Protein AF-A0A849PHW8-F1 (afdb_monomer)

Radius of gyration: 19.35 Å; Cα contacts (8 Å, |Δi|>4): 26; chains: 1; bounding box: 59×23×40 Å

pLDDT: mean 84.47, std 16.27, range [40.34, 97.62]

Sequence (80 aa):
MPEHSRPMIQEKLRSRISKKMQRIGSLRPLPADAVKRLHEEMRLLHTYHSNAIEGNTLTLSETKLVLETGITIGGKALAD

Secondary structure (DSSP, 8-state):
-------SS-HHHHHHHHHHHHHHHTTPSPPHHHHHHHHHHHHHHHHHHHHHHTT----HHHHHHHHHH-PPPTT-----

Structure (mmCIF, N/CA/C/O backbone):
data_AF-A0A849PHW8-F1
#
_entry.id   AF-A0A849PHW8-F1
#
loop_
_atom_site.group_PDB
_atom_site.id
_atom_site.type_symbol
_atom_site.label_atom_id
_atom_site.label_alt_id
_atom_site.label_comp_id
_atom_site.label_asym_id
_atom_site.label_entity_id
_atom_site.label_seq_id
_atom_site.pdbx_PDB_ins_code
_atom_site.Cartn_x
_atom_site.Cartn_y
_atom_site.Cartn_z
_atom_site.occupancy
_atom_site.B_iso_or_equiv
_atom_site.auth_seq_id
_atom_site.auth_comp_id
_atom_site.auth_asym_id
_atom_site.auth_atom_id
_atom_site.pdbx_PDB_model_num
ATOM 1 N N . MET A 1 1 ? 39.053 19.683 7.081 1.00 40.34 1 MET A N 1
ATOM 2 C CA . MET A 1 1 ? 38.547 18.301 7.219 1.00 40.34 1 MET A CA 1
ATOM 3 C C . MET A 1 1 ? 37.175 18.248 6.562 1.00 40.34 1 MET A C 1
ATOM 5 O O . MET A 1 1 ? 36.293 18.909 7.094 1.00 40.34 1 MET A O 1
ATOM 9 N N . PRO A 1 2 ? 36.967 17.607 5.400 1.00 49.78 2 PRO A N 1
ATOM 10 C CA . PRO A 1 2 ? 35.631 17.526 4.825 1.00 49.78 2 PRO A CA 1
ATOM 11 C C . PRO A 1 2 ? 34.919 16.277 5.358 1.00 49.78 2 PRO A C 1
ATOM 13 O O . PRO A 1 2 ? 35.379 15.156 5.148 1.00 49.78 2 PRO A O 1
ATOM 16 N N . GLU A 1 3 ? 33.793 16.473 6.045 1.00 55.09 3 GLU A N 1
ATOM 17 C CA . GLU A 1 3 ? 32.810 15.419 6.300 1.00 55.09 3 GLU A CA 1
ATOM 18 C C . GLU A 1 3 ? 32.349 14.845 4.957 1.00 55.09 3 GLU A C 1
ATOM 20 O O . GLU A 1 3 ? 31.639 15.485 4.184 1.00 55.09 3 GLU A O 1
ATOM 25 N N . HIS A 1 4 ? 32.776 13.628 4.638 1.00 57.34 4 HIS A N 1
ATOM 26 C CA . HIS A 1 4 ? 32.137 12.859 3.583 1.00 57.34 4 HIS A CA 1
ATOM 27 C C . HIS A 1 4 ? 30.837 12.294 4.153 1.00 57.34 4 HIS A C 1
ATOM 29 O O . HIS A 1 4 ? 30.856 11.291 4.871 1.00 57.34 4 HIS A O 1
ATOM 35 N N . SER A 1 5 ? 29.716 12.956 3.854 1.00 67.31 5 SER A N 1
ATOM 36 C CA . SER A 1 5 ? 28.367 12.475 4.159 1.00 67.31 5 SER A CA 1
ATOM 37 C C . SER A 1 5 ? 28.217 11.043 3.657 1.00 67.31 5 SER A C 1
ATOM 39 O O . SER A 1 5 ? 28.160 10.794 2.450 1.00 67.31 5 SER A O 1
ATOM 41 N N . ARG A 1 6 ? 28.187 10.075 4.581 1.00 70.19 6 ARG A N 1
ATOM 42 C CA . ARG A 1 6 ? 27.920 8.681 4.223 1.00 70.19 6 ARG A CA 1
ATOM 43 C C . ARG A 1 6 ? 26.563 8.622 3.521 1.00 70.19 6 ARG A C 1
ATOM 45 O O . ARG A 1 6 ? 25.597 9.181 4.041 1.00 70.19 6 ARG A O 1
ATOM 52 N N . PRO A 1 7 ? 26.456 7.943 2.371 1.00 70.94 7 PRO A N 1
ATOM 53 C CA . PRO A 1 7 ? 25.169 7.794 1.715 1.00 70.94 7 PRO A CA 1
ATOM 54 C C . PRO A 1 7 ? 24.197 7.068 2.658 1.00 70.94 7 PRO A C 1
ATOM 56 O O . PRO A 1 7 ? 24.497 5.973 3.134 1.00 70.94 7 PRO A O 1
ATOM 59 N N . MET A 1 8 ? 23.027 7.675 2.909 1.00 75.88 8 MET A N 1
ATOM 60 C CA . MET A 1 8 ? 21.970 7.125 3.781 1.00 75.88 8 MET A CA 1
ATOM 61 C C . MET A 1 8 ? 21.441 5.762 3.303 1.00 75.88 8 MET A C 1
ATOM 63 O O . MET A 1 8 ? 20.812 5.036 4.067 1.00 75.88 8 MET A O 1
ATOM 67 N N . ILE A 1 9 ? 21.692 5.398 2.041 1.00 82.50 9 ILE A N 1
ATOM 68 C CA . ILE A 1 9 ? 21.269 4.136 1.434 1.00 82.50 9 ILE A CA 1
ATOM 69 C C . ILE A 1 9 ? 22.464 3.496 0.725 1.00 82.50 9 ILE A C 1
ATOM 71 O O . ILE A 1 9 ? 23.128 4.130 -0.093 1.00 82.50 9 ILE A O 1
ATOM 75 N N . GLN A 1 10 ? 22.701 2.210 0.996 1.00 92.12 10 GLN A N 1
ATOM 76 C CA . GLN A 1 10 ? 23.750 1.421 0.345 1.00 92.12 10 GLN A CA 1
ATOM 77 C C . GLN A 1 10 ? 23.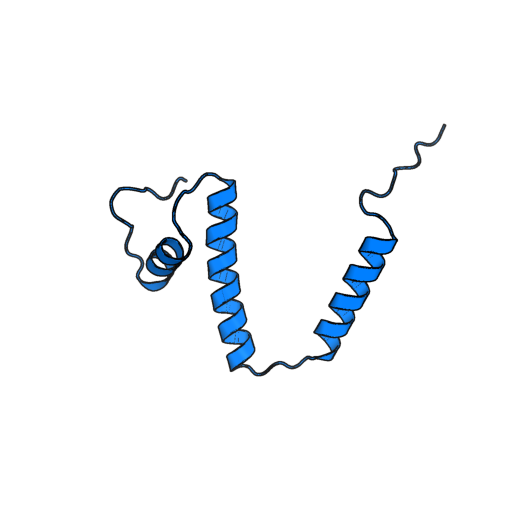560 1.381 -1.183 1.00 92.12 10 GLN A C 1
ATOM 79 O O . GLN A 1 10 ? 22.467 1.089 -1.673 1.00 92.12 10 GLN A O 1
ATOM 84 N N . GLU A 1 11 ? 24.637 1.568 -1.949 1.00 91.88 11 GLU A N 1
ATOM 85 C CA . GLU A 1 11 ? 24.582 1.620 -3.421 1.00 91.88 11 GLU A CA 1
ATOM 86 C C . GLU A 1 11 ? 24.011 0.333 -4.043 1.00 91.88 11 GLU A C 1
ATOM 88 O O . GLU A 1 11 ? 23.190 0.364 -4.962 1.00 91.88 11 GLU A O 1
ATOM 93 N N . LYS A 1 12 ? 24.334 -0.825 -3.455 1.00 93.50 12 LYS A N 1
ATOM 94 C CA . LYS A 1 12 ? 23.752 -2.117 -3.846 1.00 93.50 12 LYS A CA 1
ATOM 95 C C . LYS A 1 12 ? 22.222 -2.125 -3.733 1.00 93.50 12 LYS A C 1
ATOM 97 O O . LYS A 1 12 ? 21.551 -2.715 -4.580 1.00 93.50 12 LYS A O 1
ATOM 102 N N . LEU A 1 13 ? 21.657 -1.495 -2.699 1.00 94.19 13 LEU A N 1
ATOM 103 C CA . LEU A 1 13 ? 20.209 -1.409 -2.506 1.00 94.19 13 LEU A CA 1
ATOM 104 C C . LEU A 1 13 ? 19.574 -0.467 -3.534 1.00 94.19 13 LEU A C 1
ATOM 106 O O . LEU A 1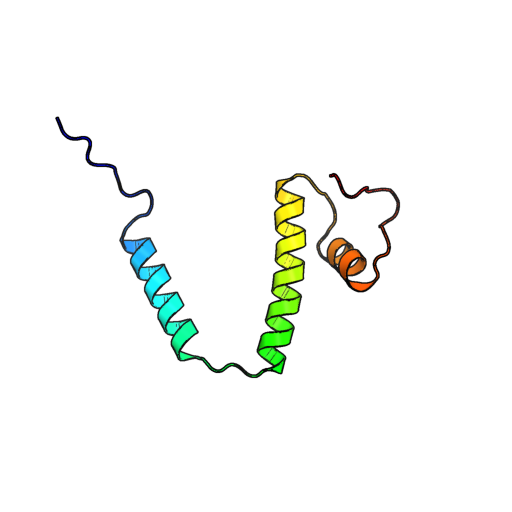 13 ? 18.578 -0.843 -4.152 1.00 94.19 13 LEU A O 1
ATOM 110 N N . ARG A 1 14 ? 20.195 0.690 -3.793 1.00 94.00 14 ARG A N 1
ATOM 111 C CA . ARG A 1 14 ? 19.750 1.633 -4.834 1.00 94.00 14 ARG A CA 1
ATOM 112 C C . ARG A 1 14 ? 19.697 0.961 -6.204 1.00 94.00 14 ARG A C 1
ATOM 114 O O . ARG A 1 14 ? 18.656 0.978 -6.852 1.00 94.00 14 ARG A O 1
ATOM 121 N N . SER A 1 15 ? 20.762 0.255 -6.588 1.00 96.19 15 SER A N 1
ATOM 122 C CA . SER A 1 15 ? 20.815 -0.498 -7.848 1.00 96.19 15 SER A CA 1
ATOM 123 C C . SER A 1 15 ? 19.691 -1.539 -7.960 1.00 96.19 15 SER A C 1
ATOM 125 O O . SER A 1 15 ? 19.058 -1.676 -9.009 1.00 96.19 15 SER A O 1
ATOM 127 N N . ARG A 1 16 ? 19.380 -2.256 -6.869 1.00 96.31 16 ARG A N 1
ATOM 128 C CA . ARG A 1 16 ? 18.273 -3.230 -6.842 1.00 96.31 16 ARG A CA 1
ATOM 129 C C . ARG A 1 16 ? 16.905 -2.568 -7.015 1.00 96.31 16 ARG A C 1
ATOM 131 O O . ARG A 1 16 ? 16.070 -3.132 -7.722 1.00 96.31 16 ARG A O 1
ATOM 138 N N . ILE A 1 17 ? 16.676 -1.415 -6.387 1.00 96.31 17 ILE A N 1
ATOM 139 C CA . ILE A 1 17 ? 15.430 -0.649 -6.531 1.00 96.31 17 ILE A CA 1
ATOM 140 C C . ILE A 1 17 ? 15.280 -0.186 -7.982 1.00 96.31 17 ILE A C 1
ATOM 142 O O . ILE A 1 17 ? 14.263 -0.486 -8.605 1.00 96.31 17 ILE A O 1
ATOM 146 N N . SER A 1 18 ? 16.314 0.429 -8.562 1.00 96.75 18 SER A N 1
ATOM 147 C CA . SER A 1 18 ? 16.286 0.903 -9.951 1.00 96.75 18 SER A CA 1
ATOM 148 C C . SER A 1 18 ? 16.000 -0.222 -10.949 1.00 96.75 18 SER A C 1
ATOM 150 O O . SER A 1 18 ? 15.154 -0.064 -11.827 1.00 96.75 18 SER A O 1
ATOM 152 N N . LYS A 1 19 ? 16.621 -1.399 -10.776 1.00 97.62 19 LYS A N 1
ATOM 153 C CA . LYS A 1 19 ? 16.351 -2.578 -11.621 1.00 97.62 19 LYS A CA 1
ATOM 154 C C . LYS A 1 19 ? 14.895 -3.045 -11.532 1.00 97.62 19 LYS A C 1
ATOM 156 O O . LYS A 1 19 ? 14.298 -3.402 -12.545 1.00 97.62 19 LYS A O 1
ATOM 161 N N . LYS A 1 20 ? 14.304 -3.047 -10.331 1.00 97.38 20 LYS A N 1
ATOM 162 C CA . LYS A 1 20 ? 12.888 -3.405 -10.140 1.00 97.38 20 LYS A CA 1
ATOM 163 C C . LYS A 1 20 ? 11.959 -2.371 -10.771 1.00 97.38 20 LYS A C 1
ATOM 165 O O . LYS A 1 20 ? 11.017 -2.761 -11.452 1.00 97.38 20 LYS A O 1
ATOM 170 N N . MET A 1 21 ? 12.259 -1.085 -10.602 1.00 96.62 21 MET A N 1
ATOM 171 C CA . MET A 1 21 ? 11.494 0.006 -11.209 1.00 96.62 21 MET A CA 1
ATOM 172 C C . MET A 1 21 ? 11.509 -0.075 -12.736 1.00 96.62 21 MET A C 1
ATOM 174 O O . MET A 1 21 ? 10.452 0.011 -13.355 1.00 96.62 21 MET A O 1
ATOM 178 N N . GLN A 1 22 ? 12.674 -0.328 -13.340 1.00 97.50 22 GLN A N 1
ATOM 179 C CA . GLN A 1 22 ? 12.794 -0.512 -14.787 1.00 97.50 22 GLN A CA 1
ATOM 180 C C . GLN A 1 22 ? 11.965 -1.706 -15.277 1.00 97.50 22 GLN A C 1
ATOM 182 O O . GLN A 1 22 ? 11.224 -1.577 -16.248 1.00 97.50 22 GLN A O 1
ATOM 187 N N . ARG A 1 23 ? 12.029 -2.844 -14.571 1.00 96.44 23 ARG A N 1
ATOM 188 C CA . ARG A 1 23 ? 11.240 -4.040 -14.903 1.00 96.44 23 ARG A CA 1
ATOM 189 C C . ARG A 1 23 ? 9.732 -3.805 -14.798 1.00 96.44 23 ARG A C 1
ATOM 191 O O . ARG A 1 23 ? 8.986 -4.313 -15.621 1.00 96.44 23 ARG A O 1
ATOM 198 N N . ILE A 1 24 ? 9.265 -3.062 -13.796 1.00 93.44 24 ILE A N 1
ATOM 199 C CA . ILE A 1 24 ? 7.843 -2.695 -13.688 1.00 93.44 24 ILE A CA 1
ATOM 200 C C . ILE A 1 24 ? 7.458 -1.746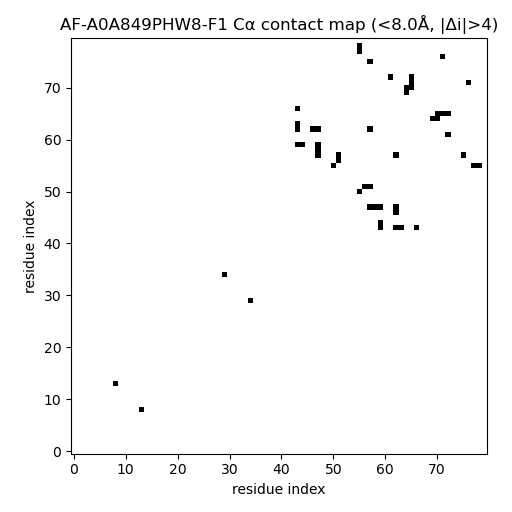 -14.830 1.00 93.44 24 ILE A C 1
ATOM 202 O O . ILE A 1 24 ? 6.405 -1.910 -15.440 1.00 93.44 24 ILE A O 1
ATOM 206 N N . GLY A 1 25 ? 8.322 -0.776 -15.144 1.00 94.31 25 GLY A N 1
ATOM 207 C CA . GLY A 1 25 ? 8.118 0.164 -16.244 1.00 94.31 25 GLY A CA 1
ATOM 208 C C . GLY A 1 25 ? 7.966 -0.528 -17.598 1.00 94.31 25 GLY A C 1
ATOM 209 O O . GLY A 1 25 ? 7.073 -0.164 -18.358 1.00 94.31 25 GLY A O 1
ATOM 210 N N . SER A 1 26 ? 8.762 -1.568 -17.869 1.00 96.44 26 SER A N 1
ATOM 211 C CA . SER A 1 26 ? 8.698 -2.327 -19.125 1.00 96.44 26 SER A CA 1
ATOM 212 C C . SER A 1 26 ? 7.442 -3.189 -19.289 1.00 96.44 26 SER A C 1
ATOM 214 O O . SER A 1 26 ? 7.220 -3.715 -20.371 1.00 96.44 26 SER A O 1
ATOM 216 N N . LEU A 1 27 ? 6.639 -3.373 -18.235 1.00 92.81 27 LEU A N 1
ATOM 217 C CA . LEU A 1 27 ? 5.388 -4.144 -18.285 1.00 92.81 27 LEU A CA 1
ATOM 218 C C . LEU A 1 27 ? 4.164 -3.273 -18.606 1.00 92.81 27 LEU A C 1
ATOM 220 O O . LEU A 1 27 ? 3.040 -3.764 -18.593 1.00 92.81 27 LEU A O 1
ATOM 224 N N . ARG A 1 28 ? 4.358 -1.974 -18.852 1.00 92.69 28 ARG A N 1
ATOM 225 C CA . ARG A 1 28 ? 3.284 -1.045 -19.218 1.00 92.69 28 ARG A CA 1
ATOM 226 C C . ARG A 1 28 ? 3.025 -1.065 -20.739 1.00 92.69 28 ARG A C 1
ATOM 228 O O . ARG A 1 28 ? 3.976 -1.267 -21.491 1.00 92.69 28 ARG A O 1
ATOM 235 N N . PRO A 1 29 ? 1.792 -0.772 -21.201 1.00 93.50 29 PRO A N 1
ATOM 236 C CA . PRO A 1 29 ? 0.612 -0.449 -20.398 1.00 93.50 29 PRO A CA 1
ATOM 237 C C . PRO A 1 29 ? 0.006 -1.694 -19.739 1.00 93.50 29 PRO A C 1
ATOM 239 O O . PRO A 1 29 ? -0.028 -2.773 -20.322 1.00 93.50 29 PRO A O 1
ATOM 242 N N . LEU A 1 30 ? -0.479 -1.527 -18.510 1.00 92.50 30 LEU A N 1
ATOM 243 C CA . LEU A 1 30 ? -1.236 -2.566 -17.817 1.00 92.50 30 LEU A CA 1
ATOM 244 C C . LEU A 1 30 ? -2.716 -2.492 -18.231 1.00 92.50 30 LEU A C 1
ATOM 246 O O . LEU A 1 30 ? -3.190 -1.398 -18.551 1.00 92.50 30 LEU A O 1
ATOM 250 N N . PRO A 1 31 ? -3.459 -3.612 -18.184 1.00 95.62 31 PRO A N 1
ATOM 251 C CA . PRO A 1 31 ? -4.905 -3.607 -18.385 1.00 95.62 31 PRO A CA 1
ATOM 252 C C . PRO A 1 31 ? -5.610 -2.606 -17.457 1.00 95.62 31 PRO A C 1
ATOM 254 O O . PRO A 1 31 ? -5.265 -2.489 -16.279 1.00 95.62 31 PRO A O 1
ATOM 257 N N . ALA A 1 32 ? -6.582 -1.858 -17.983 1.00 95.25 32 ALA A N 1
ATOM 258 C CA . ALA A 1 32 ? -7.225 -0.762 -17.252 1.00 95.25 32 ALA A CA 1
ATOM 259 C C . ALA A 1 32 ? -7.974 -1.236 -15.993 1.00 95.25 32 ALA A C 1
ATOM 261 O O . ALA A 1 32 ? -7.960 -0.563 -14.963 1.00 95.25 32 ALA A O 1
ATOM 262 N N . ASP A 1 33 ? -8.587 -2.415 -16.059 1.00 96.88 33 ASP A N 1
ATOM 263 C CA . ASP A 1 33 ? -9.226 -3.098 -14.935 1.00 96.88 33 ASP A CA 1
ATOM 264 C C . ASP A 1 33 ? -8.210 -3.486 -13.852 1.00 96.88 33 ASP A C 1
ATOM 266 O O . ASP A 1 33 ? -8.449 -3.253 -12.666 1.00 96.88 33 ASP A O 1
ATOM 270 N N . ALA A 1 34 ? -7.042 -4.000 -14.248 1.00 94.75 34 ALA A N 1
ATOM 271 C CA . ALA A 1 34 ? -5.958 -4.312 -13.325 1.00 94.75 34 ALA A CA 1
ATOM 272 C C . ALA A 1 34 ? -5.424 -3.044 -12.641 1.00 94.75 34 ALA A C 1
ATOM 274 O O . ALA A 1 34 ? -5.235 -3.037 -11.427 1.00 94.75 34 ALA A O 1
ATOM 275 N N . VAL A 1 35 ? -5.238 -1.951 -13.391 1.00 95.06 35 VAL A N 1
ATOM 276 C CA . VAL A 1 35 ? -4.824 -0.652 -12.832 1.00 95.06 35 VAL A CA 1
ATOM 277 C C . VAL A 1 35 ? -5.855 -0.127 -11.837 1.00 95.06 35 VAL A C 1
ATOM 279 O O . VAL A 1 35 ? -5.477 0.321 -10.756 1.00 95.06 35 VAL A O 1
ATOM 282 N N . LYS A 1 36 ? -7.148 -0.210 -12.169 1.00 96.00 36 LYS A N 1
ATOM 283 C CA . LYS A 1 36 ? -8.232 0.215 -11.277 1.00 96.00 36 LYS A CA 1
ATOM 284 C C . LYS A 1 36 ? -8.216 -0.572 -9.963 1.00 96.00 36 LYS A C 1
ATOM 286 O O . LYS A 1 36 ? -8.194 0.038 -8.899 1.00 96.00 36 LYS A O 1
ATOM 291 N N . ARG A 1 37 ? -8.141 -1.906 -10.036 1.00 95.94 37 ARG A N 1
ATOM 292 C CA . ARG A 1 37 ? -8.084 -2.779 -8.850 1.00 95.94 37 ARG A CA 1
ATOM 293 C C . ARG A 1 37 ? -6.855 -2.500 -7.984 1.00 95.94 37 ARG A C 1
ATOM 295 O O . ARG A 1 37 ? -6.986 -2.393 -6.770 1.00 95.94 37 ARG A O 1
ATOM 302 N N . LEU A 1 38 ? -5.682 -2.335 -8.602 1.00 95.38 38 LEU A N 1
ATOM 303 C CA . LEU A 1 38 ? -4.451 -1.987 -7.885 1.00 95.38 38 LEU A CA 1
ATOM 304 C C . LEU A 1 38 ? -4.569 -0.633 -7.182 1.00 95.38 38 LEU A C 1
ATOM 306 O O . LEU A 1 38 ? -4.106 -0.494 -6.056 1.00 95.38 38 LEU A O 1
ATOM 310 N N . HIS A 1 39 ? -5.193 0.361 -7.816 1.00 95.31 39 HIS A N 1
ATOM 311 C CA . HIS A 1 39 ? -5.411 1.666 -7.195 1.00 95.31 39 HIS A CA 1
ATOM 312 C C . HIS A 1 39 ? -6.315 1.541 -5.961 1.00 95.31 39 HIS A C 1
ATOM 314 O O . HIS A 1 39 ? -5.960 2.036 -4.893 1.00 95.31 39 HIS A O 1
ATOM 320 N N . GLU A 1 40 ? -7.455 0.861 -6.085 1.00 94.56 40 GLU A N 1
ATOM 321 C CA . GLU A 1 40 ? -8.391 0.642 -4.973 1.00 94.56 40 GLU A CA 1
ATOM 322 C C . GLU A 1 40 ? -7.709 -0.072 -3.794 1.00 94.56 40 GLU A C 1
ATOM 324 O O . GLU A 1 40 ? -7.816 0.373 -2.650 1.00 94.56 40 GLU A O 1
ATOM 329 N N . GLU A 1 41 ? -6.929 -1.118 -4.074 1.00 95.56 41 GLU A N 1
ATOM 330 C CA . GLU A 1 41 ? -6.161 -1.852 -3.066 1.00 95.56 41 GLU A CA 1
ATOM 331 C C . GLU A 1 41 ? -5.075 -0.984 -2.412 1.00 95.56 41 GLU A C 1
ATOM 333 O O . GLU A 1 41 ? -4.967 -0.943 -1.185 1.00 95.56 41 GLU A O 1
ATOM 338 N N . MET A 1 42 ? -4.301 -0.235 -3.204 1.00 96.38 42 MET A N 1
ATOM 339 C CA . MET A 1 42 ? -3.271 0.665 -2.679 1.00 96.38 42 MET A CA 1
ATOM 340 C C . MET A 1 42 ? -3.863 1.777 -1.818 1.00 96.38 42 MET A C 1
ATOM 342 O O . MET A 1 42 ? -3.265 2.132 -0.806 1.00 96.38 42 MET A O 1
ATOM 346 N N . ARG A 1 43 ? -5.034 2.312 -2.184 1.00 94.50 43 ARG A N 1
ATOM 347 C CA . ARG A 1 43 ? -5.734 3.324 -1.386 1.00 94.50 43 ARG A CA 1
ATOM 348 C C . ARG A 1 43 ? -6.121 2.766 -0.019 1.00 94.50 43 ARG A C 1
ATOM 350 O O . ARG A 1 43 ? -5.835 3.403 0.989 1.00 94.50 43 ARG A O 1
ATOM 357 N N . LEU A 1 44 ? -6.712 1.571 0.012 1.00 94.25 44 LEU A N 1
ATOM 358 C CA . LEU A 1 44 ? -7.079 0.893 1.254 1.00 94.25 44 LEU A CA 1
ATOM 359 C C . LEU A 1 44 ? -5.854 0.639 2.145 1.00 94.25 44 LEU A C 1
ATOM 361 O O . LEU A 1 44 ? -5.855 1.008 3.319 1.00 94.25 44 LEU A O 1
ATOM 365 N N . LEU A 1 45 ? -4.803 0.036 1.583 1.00 95.94 45 LEU A N 1
ATOM 366 C CA . LEU A 1 45 ? -3.580 -0.274 2.325 1.00 95.94 45 LEU A CA 1
ATOM 367 C C . LEU A 1 45 ? -2.886 0.992 2.831 1.00 95.94 45 LEU A C 1
ATOM 369 O O . LEU A 1 45 ? -2.379 0.998 3.949 1.00 95.94 45 LEU A O 1
ATOM 373 N N . HIS A 1 46 ? -2.881 2.067 2.040 1.00 94.38 46 HIS A N 1
ATOM 374 C CA . HIS A 1 46 ? -2.300 3.338 2.452 1.00 94.38 46 HIS A CA 1
ATOM 375 C C . HIS A 1 46 ? -3.041 3.932 3.651 1.00 94.38 46 HIS A C 1
ATOM 377 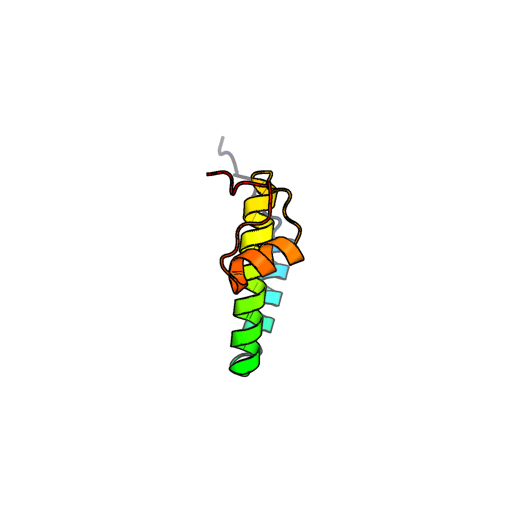O O . HIS A 1 46 ? -2.399 4.261 4.642 1.00 94.38 46 HIS A O 1
ATOM 383 N N . THR A 1 47 ? -4.375 4.006 3.607 1.00 91.81 47 THR A N 1
ATOM 384 C CA . THR A 1 47 ? -5.172 4.501 4.739 1.00 91.81 47 THR A CA 1
ATOM 385 C C . THR A 1 47 ? -4.967 3.647 5.987 1.00 91.81 47 THR A C 1
ATOM 387 O O . THR A 1 47 ? -4.742 4.186 7.066 1.00 91.81 47 THR A O 1
ATOM 390 N N . TYR A 1 48 ? -4.994 2.320 5.849 1.00 94.50 48 TYR A N 1
ATOM 391 C CA . TYR A 1 48 ? -4.765 1.415 6.97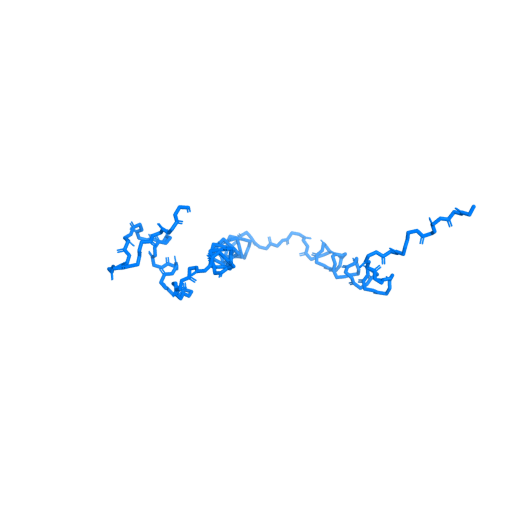4 1.00 94.50 48 TYR A CA 1
ATOM 392 C C . TYR A 1 48 ? -3.377 1.621 7.599 1.00 94.50 48 TYR A C 1
ATOM 394 O O . TYR A 1 48 ? -3.267 1.812 8.807 1.00 94.50 48 TYR A O 1
ATOM 402 N N . HIS A 1 49 ? -2.313 1.614 6.789 1.00 94.56 49 HIS A N 1
ATOM 403 C CA . HIS A 1 49 ? -0.947 1.702 7.299 1.00 94.56 49 HIS A CA 1
ATOM 404 C C . HIS A 1 49 ? -0.599 3.079 7.866 1.00 94.56 49 HIS A C 1
ATOM 406 O O . HIS A 1 49 ? 0.055 3.129 8.904 1.00 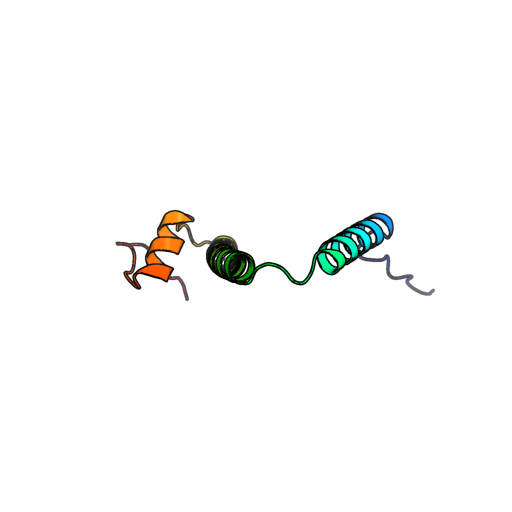94.56 49 HIS A O 1
ATOM 412 N N . SER A 1 50 ? -1.031 4.171 7.229 1.00 93.00 50 SER A N 1
ATOM 413 C CA . SER A 1 50 ? -0.784 5.527 7.741 1.00 93.00 50 SER A CA 1
ATOM 414 C C . SER A 1 50 ? -1.445 5.714 9.106 1.00 93.00 50 SER A C 1
ATOM 416 O O . SER A 1 50 ? -0.767 6.036 10.077 1.00 93.00 50 SER A O 1
ATOM 418 N N . ASN A 1 51 ? -2.725 5.357 9.221 1.00 88.88 51 ASN A N 1
ATOM 419 C CA . ASN A 1 51 ? -3.448 5.483 10.482 1.00 88.88 51 ASN A CA 1
ATOM 420 C C . ASN A 1 51 ? -2.881 4.532 11.554 1.00 88.88 51 ASN A C 1
ATOM 422 O O . ASN A 1 51 ? -2.839 4.881 12.730 1.00 88.88 51 ASN A O 1
ATOM 426 N N . ALA A 1 52 ? -2.424 3.332 11.180 1.00 92.81 52 ALA A N 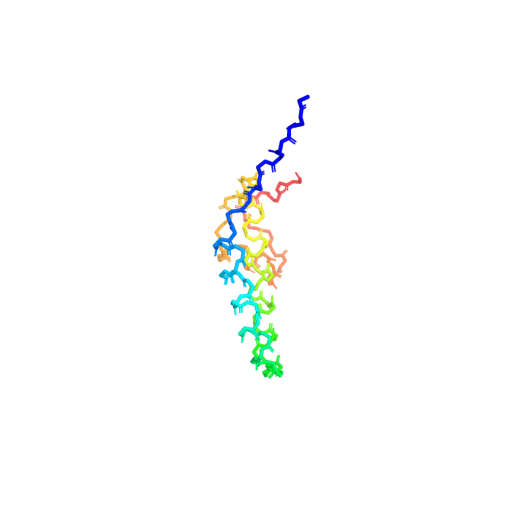1
ATOM 427 C CA . ALA A 1 52 ? -1.798 2.400 12.121 1.00 92.81 52 ALA A CA 1
ATOM 428 C C . ALA A 1 52 ? -0.469 2.932 12.688 1.00 92.81 52 ALA A C 1
ATOM 430 O O . ALA A 1 52 ? -0.177 2.698 13.860 1.00 92.81 52 ALA A O 1
ATOM 431 N N . ILE A 1 53 ? 0.323 3.664 11.891 1.00 94.00 53 ILE A N 1
ATOM 432 C CA . ILE A 1 53 ? 1.543 4.344 12.367 1.00 94.00 53 ILE A CA 1
ATOM 433 C C . ILE A 1 53 ? 1.195 5.407 13.417 1.00 94.00 53 ILE A C 1
ATOM 435 O O . ILE A 1 53 ? 1.919 5.561 14.397 1.00 94.00 53 ILE A O 1
ATOM 439 N N . GLU A 1 54 ? 0.068 6.090 13.237 1.00 91.19 54 GLU A N 1
ATOM 440 C CA . GLU A 1 54 ? -0.465 7.098 14.162 1.00 91.19 54 GLU A CA 1
ATOM 441 C C . GLU A 1 54 ? -1.163 6.482 15.393 1.00 91.19 54 GLU A C 1
ATOM 443 O O . GLU A 1 54 ? -1.561 7.196 16.309 1.00 91.19 54 GLU A O 1
ATOM 448 N N . GLY A 1 55 ? -1.272 5.148 15.460 1.00 89.69 55 GLY A N 1
ATOM 449 C CA . GLY A 1 55 ? -1.828 4.420 16.606 1.00 89.69 55 GLY A CA 1
ATOM 450 C C . GLY A 1 55 ? -3.285 3.980 16.451 1.00 89.69 55 GLY A C 1
ATOM 451 O O . GLY A 1 55 ? -3.884 3.484 17.408 1.00 89.69 55 GLY A O 1
ATOM 452 N N . ASN A 1 56 ? -3.871 4.110 15.260 1.00 88.94 56 ASN A N 1
ATOM 453 C CA . ASN A 1 56 ? -5.197 3.574 14.976 1.00 88.94 56 ASN A CA 1
ATOM 454 C C . ASN A 1 56 ? -5.193 2.032 15.041 1.00 88.94 56 ASN A C 1
ATOM 456 O O . ASN A 1 56 ? -4.274 1.364 14.568 1.00 88.94 56 ASN A O 1
ATOM 460 N N . THR A 1 57 ? -6.250 1.460 15.619 1.00 90.81 57 THR A N 1
ATOM 461 C CA . THR A 1 57 ? -6.399 0.014 15.858 1.00 90.81 57 THR A CA 1
ATOM 462 C C . THR A 1 57 ? -7.476 -0.640 14.996 1.00 90.81 57 THR A C 1
ATOM 464 O O . THR A 1 57 ? -7.870 -1.778 15.272 1.00 90.81 57 THR A O 1
ATOM 467 N N . LEU A 1 58 ? -8.013 0.072 14.001 1.00 90.12 58 LEU A N 1
ATOM 468 C CA . LEU A 1 58 ? -8.873 -0.537 12.993 1.00 90.12 58 LEU A CA 1
ATOM 469 C C . LEU A 1 58 ? -8.077 -1.601 12.242 1.00 90.12 58 LEU A C 1
ATOM 471 O O . LEU A 1 58 ? -6.935 -1.380 11.858 1.00 90.12 58 LEU A O 1
ATOM 475 N N . THR A 1 59 ? -8.685 -2.758 12.032 1.00 92.88 59 THR A N 1
ATOM 476 C CA . THR A 1 59 ? -8.184 -3.809 11.149 1.00 92.88 59 THR A CA 1
ATOM 477 C C . THR A 1 59 ? -8.361 -3.412 9.684 1.00 92.88 59 THR A C 1
ATOM 479 O O . THR A 1 59 ? -9.165 -2.543 9.355 1.00 92.88 59 THR A O 1
ATOM 482 N N . LEU A 1 60 ? -7.675 -4.103 8.769 1.00 92.19 60 LEU A N 1
ATOM 483 C CA . LEU A 1 60 ? -7.807 -3.842 7.333 1.00 92.19 60 LEU A CA 1
ATOM 484 C C . LEU A 1 60 ? -9.263 -3.954 6.841 1.00 92.19 60 LEU A C 1
ATOM 486 O O . LEU A 1 60 ? -9.709 -3.135 6.040 1.00 92.19 60 LEU A O 1
ATOM 490 N N . SER A 1 61 ? -10.016 -4.940 7.339 1.00 91.00 61 SER A N 1
ATOM 491 C CA . SER A 1 61 ? -11.433 -5.129 7.000 1.00 91.00 61 SER A CA 1
ATOM 492 C C . SER A 1 61 ? -12.311 -3.998 7.534 1.00 91.00 61 SER A C 1
ATOM 494 O O . SER A 1 61 ? -13.218 -3.547 6.842 1.00 91.00 61 SER A O 1
ATOM 496 N N . GLU A 1 62 ? -12.025 -3.516 8.743 1.00 89.62 62 GLU A N 1
ATOM 497 C CA . GLU A 1 62 ? -12.715 -2.373 9.343 1.00 89.62 62 GLU A CA 1
ATOM 498 C C . GLU A 1 62 ? -12.407 -1.076 8.576 1.00 89.62 62 GLU A C 1
ATOM 500 O O . GLU A 1 62 ? -13.322 -0.338 8.223 1.00 89.62 62 GLU A O 1
ATOM 505 N N . THR A 1 63 ? -11.142 -0.829 8.217 1.00 90.56 63 THR A N 1
ATOM 506 C CA . THR A 1 63 ? -10.755 0.300 7.354 1.00 90.56 63 THR A CA 1
ATOM 507 C C . THR A 1 63 ? -11.450 0.230 5.997 1.00 90.56 63 THR A C 1
ATOM 509 O O . THR A 1 63 ? -11.942 1.243 5.501 1.00 90.56 63 THR A O 1
ATOM 512 N N . LYS A 1 64 ? -11.534 -0.966 5.404 1.00 91.12 64 LYS A N 1
ATOM 513 C CA . LYS A 1 64 ? -12.241 -1.183 4.140 1.00 91.12 64 LYS A CA 1
ATOM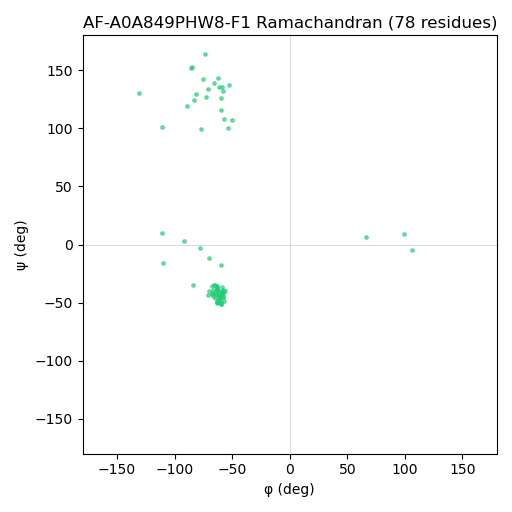 514 C C . LYS A 1 64 ? -13.723 -0.848 4.263 1.00 91.12 64 LYS A C 1
ATOM 516 O O . LYS A 1 64 ? -14.236 -0.103 3.434 1.00 91.12 64 LYS A O 1
ATOM 521 N N . LEU A 1 65 ? -14.379 -1.334 5.315 1.00 89.75 65 LEU A N 1
ATOM 522 C CA . LEU A 1 65 ? -15.789 -1.055 5.573 1.00 89.75 65 LEU A CA 1
ATOM 523 C C . LEU A 1 65 ? -16.051 0.452 5.701 1.00 89.75 65 LEU A C 1
ATOM 525 O O . LEU A 1 65 ? -16.985 0.960 5.082 1.00 89.75 65 LEU A O 1
ATOM 529 N N . VAL A 1 66 ? -15.204 1.173 6.443 1.00 86.94 66 VAL A N 1
ATOM 530 C CA . VAL A 1 66 ? -15.299 2.635 6.593 1.00 86.94 66 VAL A CA 1
ATOM 531 C C . VAL A 1 66 ? -15.155 3.343 5.243 1.00 86.94 66 VAL A C 1
ATOM 533 O O . VAL A 1 66 ? -15.957 4.219 4.928 1.00 86.94 66 VAL A O 1
ATOM 536 N N . LEU A 1 67 ? -14.174 2.953 4.421 1.00 86.56 67 LEU A N 1
ATOM 537 C CA . LEU A 1 67 ? -13.942 3.562 3.106 1.00 86.56 67 LEU A CA 1
ATOM 538 C C . LEU A 1 67 ? -15.066 3.278 2.095 1.00 86.56 67 LEU A C 1
ATOM 540 O O . LEU A 1 67 ? -15.361 4.139 1.269 1.00 86.56 67 LEU A O 1
ATOM 544 N N . GLU A 1 68 ? -15.671 2.090 2.135 1.00 84.94 68 GLU A N 1
ATOM 545 C CA . GLU A 1 68 ? -16.709 1.677 1.179 1.00 84.94 68 GLU A CA 1
ATOM 546 C C . GLU A 1 68 ? -18.109 2.171 1.557 1.00 84.94 68 GLU A C 1
ATOM 548 O O . GLU A 1 68 ? -18.907 2.479 0.675 1.00 84.94 68 GLU A O 1
ATOM 553 N N . THR A 1 69 ? -18.423 2.243 2.853 1.00 77.25 69 THR A N 1
ATOM 554 C CA . THR A 1 69 ? -19.790 2.524 3.329 1.00 77.25 69 THR A CA 1
ATOM 555 C C . THR A 1 69 ? -19.947 3.893 3.981 1.00 77.25 69 THR A C 1
ATOM 557 O O . THR A 1 69 ? -21.073 4.351 4.160 1.00 77.25 69 THR A O 1
ATOM 560 N N . GLY A 1 70 ? -18.845 4.549 4.361 1.00 65.00 70 GLY A N 1
ATOM 561 C CA . GLY A 1 70 ? -18.876 5.794 5.132 1.00 65.00 70 GLY A CA 1
ATOM 562 C C . GLY A 1 70 ? -19.422 5.636 6.558 1.00 65.00 70 GLY A C 1
ATOM 563 O O . GLY A 1 70 ? -19.606 6.635 7.249 1.00 65.00 70 GLY A O 1
ATOM 564 N N . ILE A 1 71 ? -19.693 4.406 7.011 1.00 59.44 71 ILE A N 1
ATOM 565 C CA . ILE A 1 71 ? -20.207 4.121 8.353 1.00 59.44 71 ILE A CA 1
ATOM 566 C C . ILE A 1 71 ? -19.025 4.074 9.324 1.00 59.44 71 ILE A C 1
ATOM 568 O O . ILE A 1 71 ? -18.080 3.307 9.139 1.00 59.44 71 ILE A O 1
ATOM 572 N N . THR A 1 72 ? -19.074 4.892 10.374 1.00 57.56 72 THR A N 1
ATOM 573 C CA . THR A 1 72 ? -18.110 4.845 11.477 1.00 57.56 72 THR A CA 1
ATOM 574 C C . THR A 1 72 ? -18.336 3.582 12.314 1.00 57.56 72 THR A C 1
ATOM 576 O O . THR A 1 72 ? -19.465 3.217 12.639 1.00 57.56 72 THR A O 1
ATOM 579 N N . ILE A 1 73 ? -17.258 2.869 12.646 1.00 57.75 73 ILE A N 1
ATOM 580 C CA . ILE A 1 73 ? -17.345 1.598 13.378 1.00 57.75 73 ILE A CA 1
ATOM 581 C C . ILE A 1 73 ? -17.499 1.880 14.874 1.00 57.75 73 ILE A C 1
ATOM 583 O O . ILE A 1 73 ? -16.754 2.668 15.458 1.00 57.75 73 ILE A O 1
ATOM 587 N N . GLY A 1 74 ? -18.500 1.237 15.481 1.00 51.53 74 GLY A N 1
ATOM 588 C CA . GLY A 1 74 ? -19.016 1.529 16.817 1.00 51.53 74 GLY A CA 1
ATOM 589 C C . GLY A 1 74 ? -17.958 1.544 17.921 1.00 51.53 74 GLY A C 1
ATOM 590 O O . GLY A 1 74 ? -17.590 0.502 18.455 1.00 51.53 74 GLY A O 1
ATOM 591 N N . GLY A 1 75 ? -17.534 2.749 18.305 1.00 51.56 75 GLY A N 1
ATOM 592 C CA . GLY A 1 75 ? -16.738 3.007 19.509 1.00 51.56 75 GLY A CA 1
ATOM 593 C C . GLY A 1 75 ? -15.258 3.323 19.284 1.00 51.56 75 GLY A C 1
ATOM 594 O O . GLY A 1 75 ? -14.584 3.677 20.246 1.00 51.56 75 GLY A O 1
ATOM 595 N N . LYS A 1 76 ? -14.743 3.252 18.049 1.00 53.84 76 LYS A N 1
ATOM 596 C CA . LYS A 1 76 ? -13.381 3.705 17.716 1.00 53.84 76 LYS A CA 1
ATOM 597 C C . LYS A 1 76 ? -13.477 4.957 16.850 1.00 53.84 76 LYS A C 1
ATOM 599 O O . LYS A 1 76 ? -13.784 4.873 15.664 1.00 53.84 76 LYS A O 1
ATOM 604 N N . ALA A 1 77 ? -13.270 6.119 17.464 1.00 49.72 77 ALA A N 1
ATOM 605 C CA . ALA A 1 77 ? -13.212 7.378 16.733 1.00 49.72 77 ALA A CA 1
ATOM 606 C C . ALA A 1 77 ? -12.034 7.362 15.745 1.00 49.72 77 ALA A C 1
ATOM 608 O O . ALA A 1 77 ? -10.972 6.809 16.045 1.00 49.72 77 ALA A O 1
ATOM 609 N N . LEU A 1 78 ?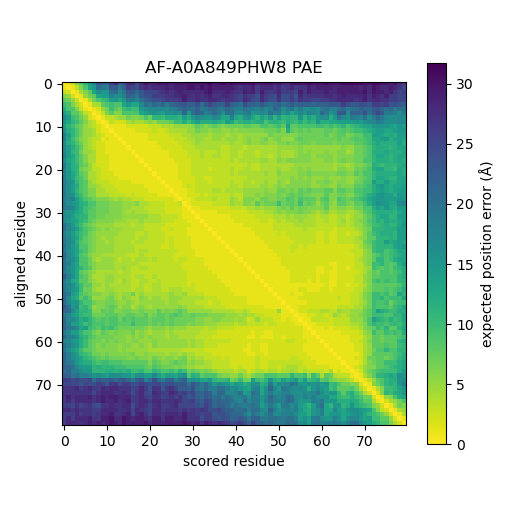 -12.227 7.974 14.574 1.00 52.97 78 LEU A N 1
ATOM 610 C CA . LEU A 1 78 ? -11.105 8.471 13.782 1.00 52.97 78 LEU A CA 1
ATOM 611 C C . LEU A 1 78 ? -10.386 9.482 14.684 1.00 52.97 78 LEU A C 1
ATOM 613 O O . LEU A 1 78 ? -11.014 10.435 15.133 1.00 52.97 78 LEU A O 1
ATOM 617 N N . ALA A 1 79 ? -9.140 9.195 15.056 1.00 53.69 79 ALA A N 1
ATOM 618 C CA . ALA A 1 79 ? -8.314 10.178 15.740 1.00 53.69 79 ALA A CA 1
ATOM 619 C C . ALA A 1 79 ? -7.902 11.227 14.698 1.00 53.69 79 ALA A C 1
ATOM 621 O O . ALA A 1 79 ? -7.445 10.840 13.620 1.00 53.69 79 ALA A O 1
ATOM 622 N N . ASP A 1 80 ? -8.159 12.496 15.012 1.00 43.72 80 ASP A N 1
ATOM 623 C CA . ASP A 1 80 ? -7.729 13.666 14.237 1.00 43.72 80 ASP A CA 1
ATOM 624 C C . ASP A 1 80 ? -6.204 13.853 14.276 1.00 43.72 80 ASP A C 1
ATOM 626 O O . ASP A 1 80 ? -5.598 13.569 15.340 1.00 43.72 80 ASP A O 1
#

Nearest PDB structures (foldseek):
  5jj6-assembly2_A  TM=6.887E-01  e=1.142E-01  Caenorhabditis elegans

Solvent-accessible surface area (backbone atoms only — not comparable to full-atom values): 5052 Å² total; per-residue (Å²): 134,82,84,76,78,72,72,95,61,58,66,72,56,52,54,52,51,52,54,50,53,50,57,58,59,70,59,58,84,66,58,69,67,59,52,50,52,51,49,55,52,50,52,49,52,47,55,43,51,56,40,40,76,76,66,50,82,71,49,68,68,53,45,44,47,32,74,76,67,71,52,80,59,93,88,61,75,84,82,130

Foldseek 3Di:
DDPPPDPPDDPVVVVVVVVVVVVVVVPPPDPPVVVVVVVLVCVLVVVVVVQVVVPQDQDSVRSVCCVPPVDDDPPGDSDD

Mean predicted aligned error: 9.01 Å